Protein AF-A0A061RI65-F1 (afdb_monomer)

Foldseek 3Di:
DPPDPDDCPDPVVRHRPQLVVLQVQQFWKAFPPPRDIDRDSGPQQQQALELPGWGPDWDADPDPPRGITTIHTPPVSVVVDPLVRGHVSHVSVVVVVVVVVVVVVVPPPPPPPPPPPDDDPDPCVVVPPPPPPVVVVVVVVVVVPPD

Sequence (147 aa):
MCCQLRTLADLREGLCEKCLLGRRFPLRYECERCGRLQCIPHPMWQYQDSPGSFSSTTWACHQMCGDYTRWRVTPADAEHIPPELCPGSWGRHSEWLATVREQSRQGPRSVLPRREAASDSSWWAAAAKGLQICVVALIVASLLGQG

Radius of gyration: 32.96 Å; Cα contacts (8 Å, |Δi|>4): 176; chains: 1; bounding box: 41×85×85 Å

Organism: NCBI:txid582737

Nearest PDB structures (foldseek):
  4k7d-assembly1_A  TM=5.275E-01  e=3.362E+00  Rattus norvegicus
  8s09-assembly1_D  TM=3.977E-01  e=3.831E+00  Homo sapiens
  9caq-assembly1_D  TM=4.422E-01  e=6.053E+00  Homo sapiens
  8w0f-assembly1_D  TM=4.642E-01  e=6.461E+00  Homo sapiens
  7w1y-assembly1_D  TM=3.465E-01  e=5.311E+00  Homo sapiens

pLDDT: mean 78.39, std 18.71, range [44.72, 98.25]

Solvent-accessible surface area (backbone atoms only — not comparable to full-atom values): 9068 Å² total; per-residue (Å²): 130,63,88,63,99,60,74,63,68,35,80,89,80,54,23,28,59,58,37,52,52,8,58,77,50,83,38,44,25,32,32,72,85,77,66,49,74,43,75,44,60,45,54,54,63,63,44,22,63,35,73,92,33,58,19,81,58,69,48,79,34,86,83,80,76,74,41,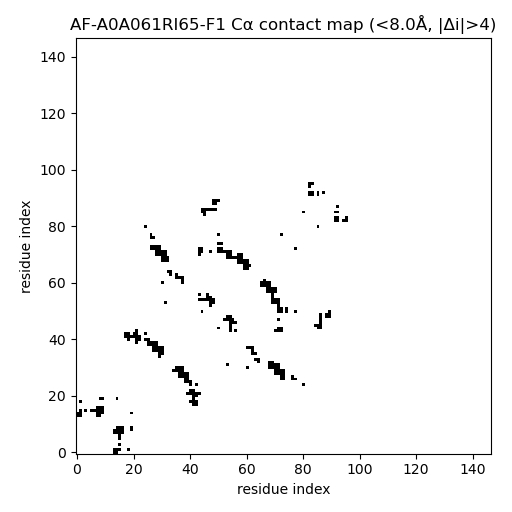74,39,32,38,21,45,36,73,79,49,51,70,72,52,57,41,85,73,48,38,74,70,56,62,38,55,61,60,37,54,52,50,54,51,52,52,58,71,70,41,79,79,75,76,64,74,78,78,74,86,63,91,73,94,64,87,67,75,78,74,76,71,79,76,69,65,67,61,59,57,53,56,56,56,63,72,71,68,82,120

Secondary structure (DSSP, 8-state):
---S---EEETTTTEEHHHHHHHHS--EEEETTT--EEE-SS-GGGG-SSTTSPPSS-EE-TTTT-SEE-EEE-HHHHHTS-GGGS-GGGSTHHHHHHHHHHHHHT----------------SSTTSSSSSSSHHHHHHHHHHSS--

Structure (mmCIF, N/CA/C/O backbone):
data_AF-A0A061RI65-F1
#
_entry.id   AF-A0A061RI65-F1
#
loop_
_atom_site.group_PDB
_atom_site.id
_atom_site.type_symbol
_atom_site.label_atom_id
_atom_site.label_alt_id
_atom_site.label_comp_id
_atom_site.label_asym_id
_atom_site.label_entity_id
_atom_site.label_seq_id
_atom_site.pdbx_PDB_ins_code
_atom_site.Cartn_x
_atom_site.Cartn_y
_atom_site.Cartn_z
_atom_site.occupancy
_atom_site.B_iso_or_equiv
_atom_site.auth_seq_id
_atom_site.auth_comp_id
_atom_site.auth_asym_id
_atom_site.auth_atom_id
_atom_site.pdbx_PDB_model_num
ATOM 1 N N . MET A 1 1 ? 7.281 -15.060 -0.825 1.00 49.41 1 MET A N 1
ATOM 2 C CA . MET A 1 1 ? 8.285 -15.104 0.258 1.00 49.41 1 MET A CA 1
ATOM 3 C C . MET A 1 1 ? 8.537 -13.683 0.731 1.00 49.41 1 MET A C 1
ATOM 5 O O . MET A 1 1 ? 8.536 -12.783 -0.100 1.00 49.41 1 MET A O 1
ATOM 9 N N . CYS A 1 2 ? 8.665 -13.464 2.040 1.00 60.09 2 CYS A N 1
ATOM 10 C CA . CYS A 1 2 ? 9.020 -12.158 2.595 1.00 60.09 2 CYS A CA 1
ATOM 11 C C . CYS A 1 2 ? 10.490 -11.861 2.270 1.00 60.09 2 CYS A C 1
ATOM 13 O O . CYS A 1 2 ? 11.372 -12.541 2.779 1.00 60.09 2 CYS A O 1
ATOM 15 N N . CYS A 1 3 ? 10.760 -10.859 1.433 1.00 60.66 3 CYS A N 1
ATOM 16 C CA . CYS A 1 3 ? 12.129 -10.502 1.038 1.00 60.66 3 CYS A CA 1
ATOM 17 C C . CYS A 1 3 ? 12.830 -9.556 2.035 1.00 60.66 3 CYS A C 1
ATOM 19 O O . CYS A 1 3 ? 13.930 -9.087 1.762 1.00 60.66 3 CYS A O 1
ATOM 21 N N . GLN A 1 4 ? 12.200 -9.228 3.169 1.00 63.38 4 GLN A N 1
ATOM 22 C CA . GLN A 1 4 ? 12.799 -8.373 4.197 1.00 63.38 4 GLN A CA 1
ATOM 23 C C . GLN A 1 4 ? 13.492 -9.217 5.275 1.00 63.38 4 GLN A C 1
ATOM 25 O O . GLN A 1 4 ? 12.895 -10.159 5.793 1.00 63.38 4 GLN A O 1
ATOM 30 N N . LEU A 1 5 ? 14.721 -8.831 5.646 1.00 63.72 5 LEU A N 1
ATOM 31 C CA . LEU A 1 5 ? 15.494 -9.366 6.778 1.00 63.72 5 LEU A CA 1
ATOM 32 C C . LEU A 1 5 ? 14.828 -8.983 8.113 1.00 63.72 5 LEU A C 1
ATOM 34 O O . LEU A 1 5 ? 15.280 -8.083 8.816 1.00 63.72 5 LEU A O 1
ATOM 38 N N . ARG A 1 6 ? 13.693 -9.602 8.436 1.00 67.50 6 ARG A N 1
ATOM 39 C CA . ARG A 1 6 ? 12.948 -9.372 9.681 1.00 67.50 6 ARG A CA 1
ATOM 40 C C . ARG A 1 6 ? 12.637 -10.696 10.359 1.00 67.50 6 ARG A C 1
ATOM 42 O O . ARG A 1 6 ? 12.478 -11.712 9.687 1.00 67.50 6 ARG A O 1
ATOM 49 N N . THR A 1 7 ? 12.497 -10.657 11.683 1.00 79.31 7 THR A N 1
ATOM 50 C CA . THR A 1 7 ? 12.016 -11.792 12.475 1.00 79.31 7 THR A CA 1
ATOM 51 C C . THR A 1 7 ? 10.679 -12.281 11.921 1.00 79.31 7 THR A C 1
ATOM 53 O O . THR A 1 7 ? 9.764 -11.489 11.669 1.00 79.31 7 THR A O 1
ATOM 56 N N . LEU A 1 8 ? 10.582 -13.591 11.701 1.00 83.94 8 LEU A N 1
ATOM 57 C CA . LEU A 1 8 ? 9.348 -14.228 11.264 1.00 83.94 8 LEU A CA 1
ATOM 58 C C . LEU A 1 8 ? 8.333 -14.186 12.409 1.00 83.94 8 LEU A C 1
ATOM 60 O O . LEU A 1 8 ? 8.647 -14.573 13.531 1.00 83.94 8 LEU A O 1
ATOM 64 N N . ALA A 1 9 ? 7.128 -13.703 12.115 1.00 84.81 9 ALA A N 1
ATOM 65 C CA . ALA A 1 9 ? 6.007 -13.710 13.052 1.00 84.81 9 ALA A CA 1
ATOM 66 C C . ALA A 1 9 ? 5.199 -15.011 12.937 1.00 84.81 9 ALA A C 1
ATOM 68 O O . ALA A 1 9 ? 4.642 -15.484 13.921 1.00 84.81 9 ALA A O 1
ATOM 69 N N . ASP A 1 10 ? 5.166 -15.599 11.739 1.00 83.31 10 ASP A N 1
ATOM 70 C CA . ASP A 1 10 ? 4.591 -16.914 11.479 1.00 83.31 10 ASP A CA 1
ATOM 71 C C . ASP A 1 10 ? 5.681 -17.829 10.904 1.00 83.31 10 ASP A C 1
ATOM 73 O O . ASP A 1 10 ? 6.114 -17.661 9.759 1.00 83.31 10 ASP A O 1
ATOM 77 N N . LEU A 1 11 ? 6.143 -18.780 11.721 1.00 81.69 11 LEU A N 1
ATOM 78 C CA . LEU A 1 11 ? 7.174 -19.752 11.345 1.00 81.69 11 LEU A CA 1
ATOM 79 C C . LEU A 1 11 ? 6.661 -20.811 10.364 1.00 81.69 11 LEU A C 1
ATOM 81 O O . LEU A 1 11 ? 7.460 -21.383 9.628 1.00 81.69 11 LEU A O 1
ATOM 85 N N . ARG A 1 12 ? 5.350 -21.074 10.339 1.00 86.38 12 ARG A N 1
ATOM 86 C CA . ARG A 1 12 ? 4.749 -22.072 9.450 1.00 86.38 12 ARG A CA 1
ATOM 87 C C . ARG A 1 12 ? 4.668 -21.542 8.025 1.00 86.38 12 ARG A C 1
ATOM 89 O O . ARG A 1 12 ? 5.041 -22.238 7.089 1.00 86.38 12 ARG A O 1
ATOM 96 N N . GLU A 1 13 ? 4.195 -20.310 7.873 1.00 83.62 13 GLU A N 1
ATOM 97 C CA . GLU A 1 13 ? 4.048 -19.656 6.566 1.00 83.62 13 GLU A CA 1
ATOM 98 C C . GLU A 1 13 ? 5.321 -18.909 6.123 1.00 83.62 13 GLU A C 1
ATOM 100 O O . GLU A 1 13 ? 5.413 -18.451 4.981 1.00 83.62 13 GLU A O 1
ATOM 105 N N . GLY A 1 14 ? 6.305 -18.754 7.016 1.00 86.00 14 GLY A N 1
ATOM 106 C CA . GLY A 1 14 ? 7.547 -18.033 6.734 1.00 86.00 14 GLY A CA 1
ATOM 107 C C . GLY A 1 14 ? 7.319 -16.540 6.476 1.00 86.00 14 GLY A C 1
ATOM 108 O O . GLY A 1 14 ? 7.924 -15.955 5.572 1.00 86.00 14 GLY A O 1
ATOM 109 N N . LEU A 1 15 ? 6.409 -15.917 7.232 1.00 86.25 15 LEU A N 1
ATOM 110 C CA . LEU A 1 15 ? 6.009 -14.521 7.045 1.00 86.25 15 LEU A CA 1
ATOM 111 C C . LEU A 1 15 ? 6.470 -13.641 8.205 1.00 86.25 15 LEU A C 1
ATOM 113 O O . LEU A 1 15 ? 6.333 -13.995 9.376 1.00 86.25 15 LEU A O 1
ATOM 117 N N . CYS A 1 16 ? 6.955 -12.442 7.880 1.00 89.44 16 CYS A N 1
ATOM 118 C CA . CYS A 1 16 ? 7.098 -11.388 8.877 1.00 89.44 16 CYS A CA 1
ATOM 119 C C . CYS A 1 16 ? 5.726 -10.788 9.226 1.00 89.44 16 CYS A C 1
ATOM 121 O O . CYS A 1 16 ? 4.752 -10.938 8.483 1.00 89.44 16 CYS A O 1
ATOM 123 N N . GLU A 1 17 ? 5.669 -10.040 10.326 1.00 90.00 17 GLU A N 1
ATOM 124 C CA . GLU A 1 17 ? 4.449 -9.382 10.807 1.00 90.00 17 GLU A CA 1
ATOM 125 C C . GLU A 1 17 ? 3.772 -8.507 9.736 1.00 90.00 17 GLU A C 1
ATOM 127 O O . GLU A 1 17 ? 2.554 -8.544 9.571 1.00 90.00 17 GLU A O 1
ATOM 132 N N . LYS A 1 18 ? 4.557 -7.758 8.948 1.00 90.62 18 LYS A N 1
ATOM 133 C CA . LYS A 1 18 ? 4.014 -6.902 7.883 1.00 90.62 18 LYS A CA 1
ATOM 134 C C . LYS A 1 18 ? 3.369 -7.729 6.778 1.00 90.62 18 LYS A C 1
ATOM 136 O O . LYS A 1 18 ? 2.239 -7.442 6.410 1.00 90.62 18 LYS A O 1
ATOM 141 N N . CYS A 1 19 ? 4.033 -8.766 6.273 1.00 89.69 19 CYS A N 1
ATOM 142 C CA . CYS A 1 19 ? 3.445 -9.621 5.240 1.00 89.69 19 CYS A CA 1
ATOM 143 C C . CYS A 1 19 ? 2.218 -10.387 5.761 1.00 89.69 19 CYS A C 1
ATOM 145 O O . CYS A 1 19 ? 1.256 -10.571 5.019 1.00 89.69 19 CYS A O 1
ATOM 147 N N . LEU A 1 20 ? 2.217 -10.786 7.038 1.00 91.25 20 LEU A N 1
ATOM 148 C CA . LEU A 1 20 ? 1.044 -11.383 7.677 1.00 91.25 20 LEU A CA 1
ATOM 149 C C . LEU A 1 20 ? -0.135 -10.400 7.697 1.00 91.25 20 LEU A C 1
ATOM 151 O O . LEU A 1 20 ? -1.250 -10.774 7.341 1.00 91.25 20 LEU A O 1
ATOM 155 N N . LEU A 1 21 ? 0.117 -9.134 8.044 1.00 92.25 21 LEU A N 1
ATOM 156 C CA . LEU A 1 21 ? -0.887 -8.075 7.981 1.00 92.25 21 LEU A CA 1
ATOM 157 C C . LEU A 1 21 ? -1.379 -7.841 6.546 1.00 92.25 21 LEU A C 1
ATOM 159 O O . LEU A 1 21 ? -2.581 -7.832 6.311 1.00 92.25 21 LEU A O 1
ATOM 163 N N . GLY A 1 22 ? -0.467 -7.703 5.582 1.00 91.94 22 GLY A N 1
ATOM 164 C CA . GLY A 1 22 ? -0.807 -7.501 4.171 1.00 91.94 22 GLY A CA 1
ATOM 165 C C . GLY A 1 22 ? -1.672 -8.626 3.602 1.00 91.94 22 GLY A C 1
ATOM 166 O O . GLY A 1 22 ? -2.602 -8.365 2.853 1.00 91.94 22 GLY A O 1
ATOM 167 N N . ARG A 1 23 ? -1.443 -9.880 4.010 1.00 91.31 23 ARG A N 1
ATOM 168 C CA . ARG A 1 23 ? -2.293 -11.010 3.604 1.00 91.31 23 ARG A CA 1
ATOM 169 C C . ARG A 1 23 ? -3.719 -10.957 4.155 1.00 91.31 23 ARG A C 1
ATOM 171 O O . ARG A 1 23 ? -4.609 -11.516 3.524 1.00 91.31 23 ARG A O 1
ATOM 178 N N . ARG A 1 24 ? -3.950 -10.311 5.302 1.00 91.88 24 ARG A N 1
ATOM 179 C CA . ARG A 1 24 ? -5.303 -10.136 5.865 1.00 91.88 24 ARG A CA 1
ATOM 180 C C . ARG A 1 24 ? -6.134 -9.120 5.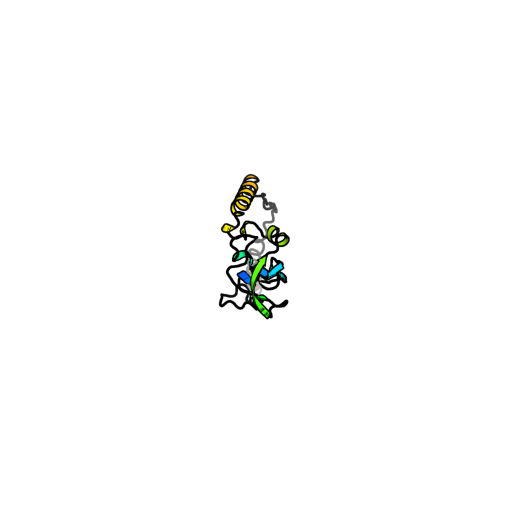078 1.00 91.88 24 ARG A C 1
ATOM 182 O O . ARG A 1 24 ? -7.356 -9.186 5.125 1.00 91.88 24 ARG A O 1
ATOM 189 N N . PHE A 1 25 ? -5.474 -8.223 4.347 1.00 91.31 25 PHE A N 1
ATOM 190 C CA . PHE A 1 25 ? -6.098 -7.169 3.553 1.00 91.31 25 PHE A CA 1
ATOM 191 C C . PHE A 1 25 ? -5.620 -7.278 2.097 1.00 91.31 25 PHE A C 1
ATOM 193 O O . PHE A 1 25 ? -4.640 -6.629 1.725 1.00 91.31 25 PHE A O 1
ATOM 200 N N . PRO A 1 26 ? -6.260 -8.117 1.260 1.00 89.12 26 PRO A N 1
ATOM 201 C CA . PRO A 1 26 ? -5.856 -8.321 -0.130 1.00 89.12 26 PRO A CA 1
ATOM 202 C C . PRO A 1 26 ? -6.243 -7.116 -1.005 1.00 89.12 26 PRO A C 1
ATOM 204 O O . PRO A 1 26 ? -7.190 -7.175 -1.784 1.00 89.12 26 PRO A O 1
ATOM 207 N N . LEU A 1 27 ? -5.509 -6.011 -0.862 1.00 95.31 27 LEU A N 1
ATOM 208 C CA . LEU A 1 27 ? -5.762 -4.761 -1.581 1.00 95.31 27 LEU A CA 1
ATOM 209 C C . LEU A 1 27 ? -5.095 -4.755 -2.959 1.00 95.31 27 LEU A C 1
ATOM 211 O O . LEU A 1 27 ? -4.014 -5.327 -3.160 1.00 95.31 27 LEU A O 1
ATOM 215 N N . ARG A 1 28 ? -5.710 -4.036 -3.898 1.00 96.81 28 ARG A N 1
ATOM 216 C CA . ARG A 1 28 ? -5.142 -3.722 -5.207 1.00 96.81 28 ARG A CA 1
ATOM 217 C C . ARG A 1 28 ? -4.364 -2.421 -5.135 1.00 96.81 28 ARG A C 1
ATOM 219 O O . ARG A 1 28 ? -4.807 -1.428 -4.552 1.00 96.81 28 ARG A O 1
ATOM 226 N N . TYR A 1 29 ? -3.229 -2.426 -5.815 1.00 97.56 29 TYR A N 1
ATOM 227 C CA . TYR A 1 29 ? -2.361 -1.272 -5.940 1.00 97.56 29 TYR A CA 1
ATOM 228 C C . TYR A 1 29 ? -2.106 -0.940 -7.394 1.00 97.56 29 TYR A C 1
ATOM 230 O O . TYR A 1 29 ? -1.894 -1.832 -8.209 1.00 97.56 29 TYR A O 1
ATOM 238 N N . GLU A 1 30 ? -2.069 0.347 -7.687 1.00 98.19 30 GLU A N 1
ATOM 239 C CA . GLU A 1 30 ? -1.689 0.912 -8.967 1.00 98.19 30 GLU A CA 1
ATOM 240 C C . GLU A 1 30 ? -0.177 1.134 -9.027 1.00 98.19 30 GLU A C 1
ATOM 242 O O . GLU A 1 30 ? 0.426 1.703 -8.111 1.00 98.19 30 GLU A O 1
ATOM 247 N N . CYS A 1 31 ? 0.429 0.670 -10.114 1.00 98.19 31 CYS A N 1
ATOM 248 C CA . CYS A 1 31 ? 1.840 0.861 -10.409 1.00 98.19 31 CYS A CA 1
ATOM 249 C C . CYS A 1 31 ? 2.118 2.291 -10.893 1.00 98.19 31 CYS A C 1
ATOM 251 O O . CYS A 1 31 ? 1.532 2.723 -11.881 1.00 98.19 31 CYS A O 1
ATOM 253 N N . GLU A 1 32 ? 3.096 2.972 -10.290 1.00 98.25 32 GLU A N 1
ATOM 254 C CA . GLU A 1 32 ? 3.526 4.322 -10.698 1.00 98.25 32 GLU A CA 1
ATOM 255 C C . GLU A 1 32 ? 3.998 4.395 -12.160 1.00 98.25 32 GLU A C 1
ATOM 257 O O . GLU A 1 32 ? 3.785 5.395 -12.838 1.00 98.25 32 GLU A O 1
ATOM 262 N N . ARG A 1 33 ? 4.635 3.331 -12.665 1.00 97.94 33 ARG A N 1
ATOM 263 C CA . ARG A 1 33 ? 5.237 3.316 -14.008 1.00 97.94 33 ARG A CA 1
ATOM 264 C C . ARG A 1 33 ? 4.264 2.932 -15.120 1.00 97.94 33 ARG A C 1
ATOM 266 O O . ARG A 1 33 ? 4.292 3.545 -16.179 1.00 97.94 33 ARG A O 1
ATOM 273 N N . CYS A 1 34 ? 3.457 1.887 -14.926 1.00 97.56 34 CYS A N 1
ATOM 274 C CA . CYS A 1 34 ? 2.588 1.352 -15.986 1.00 97.56 34 CYS A CA 1
ATOM 275 C C . CYS A 1 34 ? 1.087 1.525 -15.728 1.00 97.56 34 CYS A C 1
ATOM 277 O O . CYS A 1 34 ? 0.291 1.088 -16.557 1.00 97.56 34 CYS A O 1
ATOM 279 N N . GLY A 1 35 ? 0.685 2.076 -14.577 1.00 97.44 35 GLY A N 1
ATOM 280 C CA . GLY A 1 35 ? -0.721 2.279 -14.202 1.00 97.44 35 GLY A CA 1
ATOM 281 C C . GLY A 1 35 ? -1.527 0.993 -13.981 1.00 97.44 35 GLY A C 1
ATOM 282 O O . GLY A 1 35 ? -2.705 1.042 -13.642 1.00 97.44 35 GLY A O 1
ATOM 283 N N . ARG A 1 36 ? -0.928 -0.190 -14.173 1.00 97.88 36 ARG A N 1
ATOM 284 C CA . ARG A 1 36 ? -1.626 -1.464 -13.978 1.00 97.88 36 ARG A CA 1
ATOM 285 C C . ARG A 1 36 ? -1.837 -1.759 -12.502 1.00 97.88 36 ARG A C 1
ATOM 287 O O . ARG A 1 36 ? -1.029 -1.381 -11.652 1.00 97.88 36 ARG A O 1
ATOM 294 N N . LEU A 1 37 ? -2.907 -2.502 -12.237 1.00 97.50 37 LEU A N 1
ATOM 295 C CA . LEU A 1 37 ? -3.262 -2.946 -10.900 1.00 97.50 37 LEU A CA 1
ATOM 296 C C . LEU A 1 37 ? -2.614 -4.293 -10.568 1.00 97.50 37 LEU A C 1
ATOM 298 O O . LEU A 1 37 ? -2.553 -5.190 -11.407 1.00 97.50 37 LEU A O 1
ATOM 302 N N . GLN A 1 38 ? -2.163 -4.453 -9.328 1.00 96.06 38 GLN A N 1
ATOM 303 C CA . GLN A 1 38 ? -1.642 -5.708 -8.791 1.00 96.06 38 GLN A CA 1
ATOM 304 C C . GLN A 1 38 ? -2.095 -5.885 -7.341 1.00 96.06 38 GLN A C 1
ATOM 306 O O . GLN A 1 38 ? -2.019 -4.949 -6.546 1.00 96.06 38 GLN A O 1
ATOM 311 N N . CYS A 1 39 ? -2.519 -7.095 -6.974 1.00 96.00 39 CYS A N 1
ATOM 312 C CA . CYS A 1 39 ? -2.700 -7.455 -5.569 1.00 96.00 39 CYS A CA 1
ATOM 313 C C . CYS A 1 39 ? -1.332 -7.743 -4.948 1.00 96.00 39 CYS A C 1
ATOM 315 O O . CYS A 1 39 ? -0.600 -8.611 -5.431 1.00 96.00 39 CYS A O 1
ATOM 317 N N . ILE A 1 40 ? -0.974 -7.019 -3.888 1.00 93.19 40 ILE A N 1
ATOM 318 C CA . ILE A 1 40 ? 0.340 -7.140 -3.245 1.00 93.19 40 ILE A CA 1
ATOM 319 C C . ILE A 1 40 ? 0.143 -7.673 -1.821 1.00 93.19 40 ILE A C 1
ATOM 321 O O . ILE A 1 40 ? -0.498 -6.999 -1.018 1.00 93.19 40 ILE A O 1
ATOM 325 N N . PRO A 1 41 ? 0.714 -8.841 -1.457 1.00 90.06 41 PRO A N 1
ATOM 326 C CA . PRO A 1 41 ? 0.566 -9.450 -0.127 1.00 90.06 41 PRO A CA 1
ATOM 327 C C . PRO A 1 41 ? 1.473 -8.795 0.935 1.00 90.06 41 PRO A C 1
ATOM 329 O O . PRO A 1 41 ? 1.909 -9.437 1.889 1.00 90.06 41 PRO A O 1
ATOM 332 N N . HIS A 1 42 ? 1.790 -7.515 0.747 1.00 92.31 42 HIS A N 1
ATOM 333 C CA . HIS A 1 42 ? 2.568 -6.670 1.645 1.00 92.31 42 HIS A CA 1
ATOM 334 C C . HIS A 1 42 ? 1.810 -5.349 1.819 1.00 92.31 42 HIS A C 1
ATOM 336 O O . HIS A 1 42 ? 1.270 -4.842 0.833 1.00 92.31 42 HIS A O 1
ATOM 342 N N . PRO A 1 43 ? 1.746 -4.780 3.035 1.00 94.88 43 PRO A N 1
ATOM 343 C CA . PRO A 1 43 ? 0.921 -3.617 3.332 1.00 94.88 43 PRO A CA 1
ATOM 344 C C . PRO A 1 43 ? 1.576 -2.329 2.819 1.00 94.88 43 PRO A C 1
ATOM 346 O O . PRO A 1 43 ? 2.051 -1.502 3.597 1.00 94.88 43 PRO A O 1
ATOM 349 N N . MET A 1 44 ? 1.633 -2.161 1.495 1.00 95.50 44 MET A N 1
ATOM 350 C CA . MET A 1 44 ? 2.295 -1.024 0.849 1.00 95.50 44 MET A CA 1
ATOM 351 C C . MET A 1 44 ? 1.656 0.322 1.222 1.00 95.50 44 MET A C 1
ATOM 353 O O . MET A 1 44 ? 2.350 1.339 1.207 1.00 95.50 44 MET A O 1
ATOM 357 N N . TRP A 1 45 ? 0.380 0.329 1.632 1.00 95.81 45 TRP A N 1
ATOM 358 C CA . TRP A 1 45 ? -0.312 1.527 2.127 1.00 95.81 45 TRP A CA 1
ATOM 359 C C . TRP A 1 45 ? 0.377 2.160 3.343 1.00 95.81 45 TRP A C 1
ATOM 361 O O . TRP A 1 45 ? 0.296 3.367 3.534 1.00 95.81 45 TRP A O 1
ATOM 371 N N . GLN A 1 46 ? 1.113 1.380 4.146 1.00 95.19 46 GLN A N 1
ATOM 372 C CA . GLN A 1 46 ? 1.815 1.905 5.324 1.00 95.19 46 GLN A CA 1
ATOM 373 C C . GLN A 1 46 ? 2.985 2.830 4.981 1.00 95.19 46 GLN A C 1
ATOM 375 O O . GLN A 1 46 ? 3.494 3.521 5.858 1.00 95.19 46 GLN A O 1
ATOM 380 N N . TYR A 1 47 ? 3.421 2.834 3.722 1.00 95.12 47 TYR A N 1
ATOM 381 C CA . TYR A 1 47 ? 4.516 3.670 3.237 1.00 95.12 47 TYR A CA 1
ATOM 382 C C . TYR A 1 47 ? 4.018 4.863 2.409 1.00 95.12 47 TYR A C 1
ATOM 384 O O . TYR A 1 47 ? 4.822 5.486 1.718 1.00 95.12 47 TYR A O 1
ATOM 392 N N . GLN A 1 48 ? 2.714 5.149 2.421 1.00 95.69 48 GLN A N 1
ATOM 393 C CA . GLN A 1 48 ? 2.104 6.265 1.697 1.00 95.69 48 GLN A CA 1
ATOM 394 C C . GLN A 1 48 ? 1.850 7.437 2.634 1.00 95.69 48 GLN A C 1
ATOM 396 O O . GLN A 1 48 ? 1.298 7.261 3.719 1.00 95.69 48 GLN A O 1
ATOM 401 N N . ASP A 1 49 ? 2.198 8.636 2.179 1.00 93.62 49 ASP A N 1
ATOM 402 C CA . ASP A 1 49 ? 1.964 9.865 2.934 1.00 93.62 49 ASP A CA 1
ATOM 403 C C . ASP A 1 49 ? 0.466 10.204 3.002 1.00 93.62 49 ASP A C 1
ATOM 405 O O . ASP A 1 49 ? -0.055 10.567 4.049 1.00 93.62 49 ASP A O 1
ATOM 409 N N . SER A 1 50 ? -0.260 9.963 1.913 1.00 92.81 50 SER A N 1
ATOM 410 C CA . SER A 1 50 ? -1.719 10.086 1.816 1.00 92.81 50 SER A CA 1
ATOM 411 C C . SER A 1 50 ? -2.320 8.960 0.958 1.00 92.81 50 SER A C 1
ATOM 413 O O . SER A 1 50 ? -1.588 8.367 0.157 1.00 92.81 50 SER A O 1
ATOM 415 N N . PRO A 1 51 ? -3.640 8.686 1.037 1.00 90.00 51 PRO A N 1
ATOM 416 C CA . PRO A 1 51 ? -4.292 7.648 0.223 1.00 90.00 51 PRO A CA 1
ATOM 417 C C . PRO A 1 51 ? -4.084 7.825 -1.291 1.00 90.00 51 PRO A C 1
ATOM 419 O O . PRO A 1 51 ? -4.066 6.860 -2.049 1.00 90.00 51 PRO A O 1
ATOM 422 N N . GLY A 1 52 ? -3.910 9.074 -1.737 1.00 89.50 52 GLY A N 1
ATOM 423 C CA . GLY A 1 52 ? -3.690 9.432 -3.139 1.00 89.50 52 GLY A CA 1
ATOM 424 C C . GLY A 1 52 ? -2.228 9.388 -3.600 1.00 89.50 52 GLY A C 1
ATOM 425 O O . GLY A 1 52 ? -1.971 9.592 -4.789 1.00 89.50 52 GLY A O 1
ATOM 426 N N . SER A 1 53 ? -1.278 9.136 -2.695 1.00 95.56 53 SER A N 1
ATOM 427 C CA . SER A 1 53 ? 0.164 9.175 -2.970 1.00 95.56 53 SER A CA 1
ATOM 428 C C . SER A 1 53 ? 0.753 7.799 -3.294 1.00 95.56 53 SER A C 1
ATOM 430 O O . SER A 1 53 ? 0.269 6.763 -2.835 1.00 95.56 53 SER A O 1
ATOM 432 N N . PHE A 1 54 ? 1.833 7.786 -4.076 1.00 97.81 54 PHE A N 1
ATOM 433 C CA . PHE A 1 54 ? 2.655 6.591 -4.252 1.00 97.81 54 PHE A CA 1
ATOM 434 C C . PHE A 1 54 ? 3.536 6.351 -3.022 1.00 97.81 54 PHE A C 1
ATOM 436 O O . PHE A 1 54 ? 3.996 7.286 -2.369 1.00 97.81 54 PHE A O 1
ATOM 443 N N . SER A 1 55 ? 3.776 5.079 -2.710 1.00 96.38 55 SER A N 1
ATOM 444 C CA . SER A 1 55 ? 4.582 4.656 -1.566 1.00 96.38 55 SER A CA 1
ATOM 445 C C . SER A 1 55 ? 6.034 5.143 -1.640 1.00 96.38 55 SER A C 1
ATOM 447 O O . SER A 1 55 ? 6.649 5.146 -2.703 1.00 96.38 55 SER A O 1
ATOM 449 N N . SER A 1 56 ? 6.637 5.452 -0.492 1.00 95.81 56 SER A N 1
ATOM 450 C CA . SER A 1 56 ? 8.069 5.784 -0.391 1.00 95.81 56 SER A CA 1
ATOM 451 C C . SER A 1 56 ? 8.986 4.584 -0.664 1.00 95.81 56 SER A C 1
ATOM 453 O O . SER A 1 56 ? 10.108 4.744 -1.142 1.00 95.81 56 SER A O 1
ATOM 455 N N . THR A 1 57 ? 8.497 3.372 -0.389 1.00 93.94 57 THR A N 1
ATOM 456 C CA . THR A 1 57 ? 9.187 2.099 -0.646 1.00 93.94 57 THR A CA 1
ATOM 457 C C . THR A 1 57 ? 8.732 1.490 -1.972 1.00 93.94 57 THR A C 1
ATOM 459 O O . THR A 1 57 ? 7.591 1.693 -2.393 1.00 93.94 57 THR A O 1
ATOM 462 N N . THR A 1 58 ? 9.608 0.724 -2.625 1.00 95.25 58 THR A N 1
ATOM 463 C CA . THR A 1 58 ? 9.304 0.023 -3.876 1.00 95.25 58 THR A CA 1
ATOM 464 C C . THR A 1 58 ? 8.900 -1.437 -3.658 1.00 95.25 58 THR A C 1
ATOM 466 O O . THR A 1 58 ? 9.262 -2.070 -2.666 1.00 95.25 58 THR A O 1
ATOM 469 N N . TRP A 1 59 ? 8.148 -1.986 -4.612 1.00 93.94 59 TRP A N 1
ATOM 470 C CA . TRP A 1 59 ? 7.823 -3.410 -4.708 1.00 93.94 59 TRP A CA 1
ATOM 471 C C . TRP A 1 59 ? 7.823 -3.864 -6.172 1.00 93.94 59 TRP A C 1
ATOM 473 O O . TRP A 1 59 ? 7.639 -3.045 -7.076 1.00 93.94 59 TRP A O 1
ATOM 483 N N . ALA A 1 60 ? 8.032 -5.158 -6.408 1.00 95.19 60 ALA A N 1
ATOM 484 C CA . ALA A 1 60 ? 8.117 -5.730 -7.748 1.00 95.19 60 ALA A CA 1
ATOM 485 C C . ALA A 1 60 ? 6.775 -5.665 -8.501 1.00 95.19 60 ALA A C 1
ATOM 487 O O . ALA A 1 60 ? 5.726 -6.068 -7.985 1.00 95.19 60 ALA A O 1
ATOM 488 N N . CYS A 1 61 ? 6.816 -5.177 -9.741 1.00 96.88 61 CYS A N 1
ATOM 489 C CA . CYS A 1 61 ? 5.696 -5.184 -10.675 1.00 96.88 61 CYS A CA 1
ATOM 490 C C . CYS A 1 61 ? 5.774 -6.405 -11.586 1.00 96.88 61 CYS A C 1
ATOM 492 O O . CYS A 1 61 ? 6.616 -6.480 -12.479 1.00 96.88 61 CYS A O 1
ATOM 494 N N . HIS A 1 62 ? 4.846 -7.335 -11.387 1.00 94.81 62 HIS A N 1
ATOM 495 C CA . HIS A 1 62 ? 4.709 -8.559 -12.174 1.00 94.81 62 HIS A CA 1
ATOM 496 C C . HIS A 1 62 ? 3.721 -8.403 -13.341 1.00 94.81 62 HIS A C 1
ATOM 498 O O . HIS A 1 62 ? 3.410 -9.380 -14.012 1.00 94.81 62 HIS A O 1
ATOM 504 N N . GLN A 1 63 ? 3.201 -7.190 -13.573 1.00 94.56 63 GLN A N 1
ATOM 505 C CA . GLN A 1 63 ? 2.195 -6.930 -14.607 1.00 94.56 63 GLN A CA 1
ATOM 506 C C . GLN A 1 63 ? 2.808 -6.639 -15.979 1.00 94.56 63 GLN A C 1
ATOM 508 O O . GLN A 1 63 ? 2.552 -7.354 -16.940 1.00 94.56 63 GLN A O 1
ATOM 513 N N . MET A 1 64 ? 3.562 -5.543 -16.093 1.00 95.50 64 MET A N 1
ATOM 514 C CA . MET A 1 64 ? 4.190 -5.122 -17.354 1.00 95.50 64 MET A CA 1
ATOM 515 C C . MET A 1 64 ? 5.652 -4.734 -17.156 1.00 95.50 64 MET A C 1
ATOM 517 O O . MET A 1 64 ? 6.480 -5.069 -17.991 1.00 95.50 64 MET A O 1
ATOM 521 N N . CYS A 1 65 ? 5.984 -4.029 -16.069 1.00 95.81 65 CYS A N 1
ATOM 522 C CA . CYS A 1 65 ? 7.331 -3.482 -15.909 1.00 95.81 65 CYS A CA 1
ATOM 523 C C . CYS A 1 65 ? 8.406 -4.558 -15.709 1.00 95.81 65 CYS A C 1
ATOM 525 O O . CYS A 1 65 ? 9.530 -4.345 -16.145 1.00 95.81 65 CYS A O 1
ATOM 527 N N . GLY A 1 66 ? 8.090 -5.664 -15.024 1.00 93.06 66 GLY A N 1
ATOM 528 C CA . GLY A 1 66 ? 9.078 -6.695 -14.683 1.00 93.06 66 GLY A CA 1
ATOM 529 C C . GLY A 1 66 ? 10.172 -6.216 -13.719 1.00 93.06 66 GLY A C 1
ATOM 530 O O . GLY A 1 66 ? 11.234 -6.821 -13.657 1.00 93.06 66 GLY A O 1
ATOM 531 N N . ASP A 1 67 ? 9.931 -5.121 -12.994 1.00 95.12 67 ASP A N 1
ATOM 532 C CA . ASP A 1 67 ? 10.923 -4.408 -12.183 1.00 95.12 67 ASP A CA 1
ATOM 533 C C . ASP A 1 67 ? 10.260 -3.760 -10.950 1.00 95.12 67 ASP A C 1
ATOM 535 O O . ASP A 1 67 ? 9.028 -3.727 -10.829 1.00 95.12 67 ASP A O 1
ATOM 539 N N . TYR A 1 68 ? 11.063 -3.249 -10.020 1.00 94.75 68 TYR A N 1
ATOM 540 C CA . TYR A 1 68 ? 10.614 -2.548 -8.825 1.00 94.75 68 TYR A CA 1
ATOM 541 C C . TYR A 1 68 ? 10.089 -1.146 -9.154 1.00 94.75 68 TYR A C 1
ATOM 543 O O . TYR A 1 68 ? 10.613 -0.406 -9.987 1.00 94.75 68 TYR A O 1
ATOM 551 N N . THR A 1 69 ? 9.011 -0.770 -8.477 1.00 97.44 69 THR A N 1
ATOM 552 C CA . THR A 1 69 ? 8.322 0.513 -8.658 1.00 97.44 69 THR A CA 1
ATOM 553 C C . THR A 1 69 ? 7.573 0.886 -7.386 1.00 97.44 69 THR A C 1
ATOM 555 O O . THR A 1 69 ? 7.509 0.085 -6.450 1.00 97.44 69 THR A O 1
ATOM 558 N N . ARG A 1 70 ? 7.031 2.101 -7.322 1.00 97.75 70 ARG A N 1
ATOM 559 C CA . ARG A 1 70 ? 6.183 2.548 -6.219 1.00 97.75 70 ARG A CA 1
ATOM 560 C C . ARG A 1 70 ? 4.722 2.244 -6.512 1.00 97.75 70 ARG A C 1
ATOM 562 O O . ARG A 1 70 ? 4.317 2.053 -7.661 1.00 97.75 70 ARG A O 1
ATOM 569 N N . TRP A 1 71 ? 3.944 2.184 -5.441 1.00 97.81 71 TRP A N 1
ATOM 570 C CA . TRP A 1 71 ? 2.583 1.676 -5.478 1.00 97.81 71 TRP A CA 1
ATOM 571 C C . TRP A 1 71 ? 1.642 2.590 -4.715 1.00 97.81 71 TRP A C 1
ATOM 573 O O . TRP A 1 71 ? 1.944 3.018 -3.599 1.00 97.81 71 TRP A O 1
ATOM 583 N N . ARG A 1 72 ? 0.483 2.861 -5.308 1.00 97.81 72 ARG A N 1
ATOM 584 C CA . ARG A 1 72 ? -0.629 3.568 -4.671 1.00 97.81 72 ARG A CA 1
ATOM 585 C C . ARG A 1 72 ? -1.775 2.592 -4.443 1.00 97.81 72 ARG A C 1
ATOM 587 O O . ARG A 1 72 ? -2.065 1.808 -5.337 1.00 97.81 72 ARG A O 1
ATOM 594 N N . VAL A 1 73 ? -2.414 2.594 -3.274 1.00 97.38 73 VAL A N 1
ATOM 595 C CA . VAL A 1 73 ? -3.608 1.755 -3.073 1.00 97.38 73 VAL A CA 1
ATOM 596 C C . VAL A 1 73 ? -4.759 2.336 -3.894 1.00 97.38 73 VAL A C 1
ATOM 598 O O . VAL A 1 73 ? -4.863 3.553 -4.024 1.00 97.38 73 VAL A O 1
ATOM 601 N N . THR A 1 74 ? -5.610 1.503 -4.492 1.00 96.12 74 THR A N 1
ATOM 602 C CA . THR A 1 74 ? -6.766 2.060 -5.215 1.00 96.12 74 THR A CA 1
ATOM 603 C C . THR A 1 74 ? -7.696 2.810 -4.249 1.00 96.12 74 THR A C 1
ATOM 605 O O . THR A 1 74 ? -7.835 2.369 -3.107 1.00 96.12 74 THR A O 1
ATOM 608 N N . PRO A 1 75 ? -8.363 3.904 -4.670 1.00 92.75 75 PRO A N 1
ATOM 609 C CA . PRO A 1 75 ? -9.259 4.655 -3.786 1.00 92.75 75 PRO A CA 1
ATOM 610 C C . PRO A 1 75 ? -10.343 3.784 -3.136 1.00 92.75 75 PRO A C 1
ATOM 612 O O . PRO A 1 75 ? -10.550 3.872 -1.932 1.00 92.75 75 PRO A O 1
ATOM 615 N N . ALA A 1 76 ? -10.950 2.877 -3.910 1.00 92.81 76 ALA A N 1
ATOM 616 C CA . ALA A 1 76 ? -11.958 1.942 -3.408 1.00 92.81 76 ALA A CA 1
ATOM 617 C C . ALA A 1 76 ? -11.409 1.024 -2.302 1.00 92.81 76 ALA A C 1
ATOM 619 O O . ALA A 1 76 ? -12.058 0.807 -1.286 1.00 92.81 76 ALA A O 1
ATOM 620 N N . ASP A 1 77 ? -10.187 0.516 -2.469 1.00 94.94 77 ASP A N 1
ATOM 621 C CA . ASP A 1 77 ? -9.588 -0.388 -1.487 1.00 94.94 77 ASP A CA 1
ATOM 622 C C . ASP A 1 77 ? -9.013 0.371 -0.273 1.00 94.94 77 ASP A C 1
ATOM 624 O O . ASP A 1 77 ? -8.894 -0.203 0.809 1.00 94.94 77 ASP A O 1
ATOM 628 N N . ALA A 1 78 ? -8.688 1.661 -0.419 1.00 93.19 78 ALA A N 1
ATOM 629 C CA . ALA A 1 78 ? -8.200 2.509 0.670 1.00 93.19 78 ALA A CA 1
ATOM 630 C C . ALA A 1 78 ? -9.249 2.698 1.779 1.00 93.19 78 ALA A C 1
ATOM 632 O O . ALA A 1 78 ? -8.905 2.718 2.962 1.00 93.1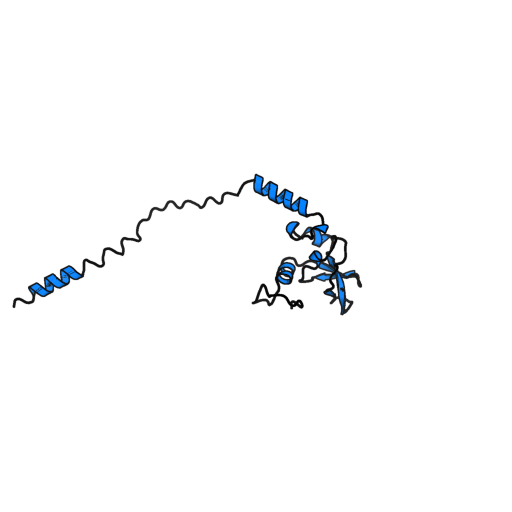9 78 ALA A O 1
ATOM 633 N N . GLU A 1 79 ? -10.527 2.799 1.406 1.00 90.06 79 GLU A N 1
ATOM 634 C CA . GLU A 1 79 ? -11.650 2.956 2.339 1.00 90.06 79 GLU A CA 1
ATOM 635 C C . GLU A 1 79 ? -11.848 1.725 3.233 1.00 90.06 79 GLU A C 1
ATOM 637 O O . GLU A 1 79 ? -12.291 1.845 4.377 1.00 90.06 79 GLU A O 1
ATOM 642 N N . HIS A 1 80 ? -11.458 0.545 2.745 1.00 90.38 80 HIS A N 1
ATOM 643 C CA . HIS A 1 80 ? -11.556 -0.717 3.477 1.00 90.38 80 HIS A CA 1
ATOM 644 C C . HIS A 1 80 ? -10.448 -0.918 4.516 1.00 90.38 80 HIS A C 1
ATOM 646 O O . HIS A 1 80 ? -10.517 -1.857 5.311 1.00 90.38 80 HIS A O 1
ATOM 652 N N . ILE A 1 81 ? -9.428 -0.056 4.535 1.00 92.56 81 ILE A N 1
ATOM 653 C CA . ILE A 1 81 ? -8.369 -0.112 5.540 1.00 92.56 81 ILE A CA 1
ATOM 654 C C . ILE A 1 81 ? -8.925 0.447 6.858 1.00 92.56 81 ILE A C 1
ATOM 656 O O . ILE A 1 81 ? -9.386 1.596 6.875 1.00 92.56 81 ILE A O 1
ATOM 660 N N . PRO A 1 82 ? -8.859 -0.316 7.969 1.00 92.25 82 PRO A N 1
ATOM 661 C CA . PRO A 1 82 ? -9.258 0.184 9.277 1.00 92.25 82 PRO A CA 1
ATOM 662 C C . PRO A 1 82 ? -8.492 1.466 9.651 1.00 92.25 82 PRO A C 1
ATOM 664 O O . PRO A 1 82 ? -7.272 1.523 9.443 1.00 92.25 82 PRO A O 1
ATOM 667 N N . PRO A 1 83 ? -9.165 2.493 10.199 1.00 90.69 83 PRO A N 1
ATOM 668 C CA . PRO A 1 83 ? -8.540 3.757 10.590 1.00 90.69 83 PRO A CA 1
ATOM 669 C C . PRO A 1 83 ? -7.280 3.614 11.462 1.00 90.69 83 PRO A C 1
ATOM 671 O O . PRO A 1 83 ? -6.313 4.344 11.265 1.00 90.69 83 PRO A O 1
ATOM 674 N N . GLU A 1 84 ? -7.245 2.642 12.375 1.00 90.06 84 GLU A N 1
ATOM 675 C CA . GLU A 1 84 ? -6.111 2.347 13.262 1.00 90.06 84 GLU A CA 1
ATOM 676 C C . GLU A 1 84 ? -4.888 1.750 12.549 1.00 90.06 84 GLU A C 1
ATOM 678 O O . GLU A 1 84 ? -3.780 1.766 13.084 1.00 90.06 84 GLU A O 1
ATOM 683 N N . LEU A 1 85 ? -5.077 1.219 11.338 1.00 92.75 85 LEU A N 1
ATOM 684 C CA . LEU A 1 85 ? -4.011 0.669 10.497 1.00 92.75 85 LEU A CA 1
ATOM 685 C C . LEU A 1 85 ? -3.534 1.657 9.425 1.00 92.75 85 LEU A C 1
ATOM 687 O O . LEU A 1 85 ? -2.597 1.341 8.679 1.00 92.75 85 LEU A O 1
ATOM 691 N N . CYS A 1 86 ? -4.179 2.822 9.327 1.00 93.38 86 CYS A N 1
ATOM 692 C CA . CYS A 1 86 ? -3.784 3.890 8.422 1.00 93.38 86 CYS A CA 1
ATOM 693 C C . CYS A 1 86 ? -2.560 4.640 8.983 1.00 93.38 86 CYS A C 1
ATOM 695 O O . CYS A 1 86 ? -2.467 4.848 10.195 1.00 93.38 86 CYS A O 1
ATOM 697 N N . PRO A 1 87 ? -1.622 5.088 8.129 1.00 93.00 87 PRO A N 1
ATOM 698 C CA . PRO A 1 87 ? -0.583 6.027 8.537 1.00 93.00 87 PRO A CA 1
ATOM 699 C C . PRO A 1 87 ? -1.177 7.259 9.224 1.00 93.00 87 PRO A C 1
ATOM 701 O O . PRO A 1 87 ? -2.218 7.766 8.809 1.00 93.00 87 PRO A O 1
ATOM 704 N N . GLY A 1 88 ? -0.492 7.786 10.244 1.00 89.50 88 GLY A N 1
ATOM 705 C CA . GLY A 1 88 ? -0.963 8.979 10.959 1.00 89.50 88 GLY A CA 1
ATOM 706 C C . GLY A 1 88 ? -1.177 10.187 10.037 1.00 89.50 88 GLY A C 1
ATOM 707 O O . GLY A 1 88 ? -2.112 10.959 10.240 1.00 89.50 88 GLY A O 1
ATOM 708 N N . SER A 1 89 ? -0.374 10.295 8.976 1.00 90.62 89 SER A N 1
ATOM 709 C CA . SER A 1 89 ? -0.471 11.329 7.940 1.00 90.62 89 SER A CA 1
ATOM 710 C C . SER A 1 89 ? -1.777 11.287 7.134 1.00 90.62 89 SER A C 1
ATOM 712 O O . SER A 1 89 ? -2.160 12.293 6.547 1.00 90.62 89 SER A O 1
ATOM 714 N N . TRP A 1 90 ? -2.522 10.176 7.154 1.00 92.19 90 TRP A N 1
ATOM 715 C CA . TRP A 1 90 ? -3.827 10.080 6.490 1.00 92.19 90 TRP A CA 1
ATOM 716 C C . TRP A 1 90 ? -4.943 10.802 7.254 1.00 92.19 90 TRP A C 1
ATOM 718 O O . TRP A 1 90 ? -6.050 10.920 6.739 1.00 92.19 90 TRP A O 1
ATOM 728 N N . GLY A 1 91 ? -4.698 11.247 8.492 1.00 84.06 91 GLY A N 1
ATOM 729 C CA . GLY A 1 91 ? -5.670 12.020 9.271 1.00 84.06 91 GLY A CA 1
ATOM 730 C C . GLY A 1 91 ? -6.867 11.223 9.805 1.00 84.06 91 GLY A C 1
ATOM 731 O O . GLY A 1 91 ? -7.716 11.794 10.480 1.00 84.06 91 GLY A O 1
ATOM 732 N N . ARG A 1 92 ? -6.920 9.902 9.590 1.00 83.81 92 ARG A N 1
ATOM 733 C CA . ARG A 1 92 ? -8.029 9.026 10.031 1.00 83.81 92 ARG A CA 1
ATOM 734 C C . ARG A 1 92 ? -7.967 8.617 11.506 1.00 83.81 92 ARG A C 1
ATOM 736 O O . ARG A 1 92 ? -8.860 7.956 12.026 1.00 83.81 92 ARG A O 1
ATOM 743 N N . HIS A 1 93 ? -6.926 9.037 12.220 1.00 76.31 93 HIS A N 1
ATOM 744 C CA . HIS A 1 93 ? -6.744 8.706 13.633 1.00 76.31 93 HIS A CA 1
ATOM 745 C C . HIS A 1 93 ? -7.837 9.313 14.534 1.00 76.31 93 HIS A C 1
ATOM 747 O O . HIS A 1 93 ? -8.235 8.714 15.531 1.00 76.31 93 HIS A O 1
ATOM 753 N N . SER A 1 94 ? -8.368 10.487 14.183 1.00 72.94 94 SER A N 1
ATOM 754 C CA . SER A 1 94 ? -9.481 11.119 14.904 1.00 72.94 94 SER A CA 1
ATOM 755 C C . SER A 1 94 ? -10.789 10.328 14.771 1.00 72.94 94 SER A C 1
ATOM 757 O O . SER A 1 94 ? -11.506 10.190 15.763 1.00 72.94 94 SER A O 1
ATOM 759 N N . GLU A 1 95 ? -11.066 9.759 13.592 1.00 76.25 95 GLU A N 1
ATOM 760 C CA . GLU A 1 95 ? -12.215 8.875 13.326 1.00 76.25 95 GLU A CA 1
ATOM 761 C C . GLU A 1 95 ? -12.157 7.617 14.206 1.00 76.25 95 GLU A C 1
ATOM 763 O O . GLU A 1 95 ? -13.147 7.229 14.835 1.00 76.25 95 GLU A O 1
ATOM 768 N N . TRP A 1 96 ? -10.966 7.018 14.317 1.00 74.12 96 TRP A N 1
ATOM 769 C CA . TRP A 1 96 ? -10.720 5.892 15.215 1.00 74.12 96 TRP A CA 1
ATOM 770 C C . TRP A 1 96 ? -10.980 6.260 16.679 1.00 74.12 96 TRP A C 1
ATOM 772 O O . TRP A 1 96 ? -11.769 5.599 17.355 1.00 74.12 96 TRP A O 1
ATOM 782 N N . LEU A 1 97 ? -10.369 7.345 17.171 1.00 76.69 97 LEU A N 1
ATOM 783 C CA . LEU A 1 97 ? -10.539 7.785 18.560 1.00 76.69 97 LEU A CA 1
ATOM 784 C C . LEU A 1 97 ? -12.002 8.113 18.887 1.00 76.69 97 LEU A C 1
ATOM 786 O O . LEU A 1 97 ? -12.450 7.842 20.000 1.00 76.69 97 LEU A O 1
ATOM 790 N N . ALA A 1 98 ? -12.756 8.679 17.941 1.00 75.38 98 ALA A N 1
ATOM 791 C CA . ALA A 1 98 ? -14.189 8.911 18.103 1.00 75.38 98 ALA A CA 1
ATOM 792 C C . ALA A 1 98 ? -14.960 7.590 18.259 1.00 75.38 98 ALA A C 1
ATOM 794 O O . ALA A 1 98 ? -15.760 7.457 19.185 1.00 75.38 98 ALA A O 1
ATOM 795 N N . THR A 1 99 ? -14.649 6.593 17.427 1.00 74.81 99 THR A N 1
ATOM 796 C CA . THR A 1 99 ? -15.254 5.253 17.490 1.00 74.81 99 THR A CA 1
ATOM 797 C C . THR A 1 99 ? -14.950 4.553 18.818 1.00 74.81 99 THR A C 1
ATOM 799 O O . THR A 1 99 ? -15.859 4.033 19.462 1.00 74.81 99 THR A O 1
ATOM 802 N N . VAL A 1 100 ? -13.698 4.597 19.290 1.00 75.31 100 VAL A N 1
ATOM 803 C CA . VAL A 1 100 ? -13.290 4.001 20.577 1.00 75.31 100 VAL A CA 1
ATOM 804 C C . VAL A 1 100 ? -13.988 4.679 21.758 1.00 75.31 100 VAL A C 1
ATOM 806 O O . VAL A 1 100 ? -14.432 4.002 22.689 1.00 75.31 100 VAL A O 1
ATOM 809 N N . ARG A 1 101 ? -14.121 6.013 21.734 1.00 78.38 101 ARG A N 1
ATOM 810 C CA . ARG A 1 101 ? -14.857 6.754 22.771 1.00 78.38 101 ARG A CA 1
ATOM 811 C C . ARG A 1 101 ? -16.324 6.354 22.794 1.00 78.38 101 ARG A C 1
ATOM 813 O O . ARG A 1 101 ? -16.849 6.126 23.877 1.00 78.38 101 ARG A O 1
ATOM 820 N N . GLU A 1 102 ? -16.966 6.243 21.637 1.00 76.06 102 GLU A N 1
ATOM 821 C CA . GLU A 1 102 ? -18.366 5.825 21.548 1.00 76.06 102 GLU A CA 1
ATOM 822 C C . GLU A 1 102 ? -18.563 4.394 22.068 1.00 76.06 102 GLU A C 1
ATOM 824 O O . GLU A 1 102 ? -19.406 4.163 22.931 1.00 76.06 102 GLU A O 1
ATOM 829 N N . GLN A 1 103 ? -17.704 3.452 21.667 1.00 75.88 103 GLN A N 1
ATOM 830 C CA . GLN A 1 103 ? -17.709 2.088 22.211 1.00 75.88 103 GLN A CA 1
ATOM 831 C C . GLN A 1 103 ? -17.504 2.062 23.733 1.00 75.88 103 GLN A C 1
ATOM 833 O O . GLN A 1 103 ? -18.150 1.288 24.433 1.00 75.88 103 GLN A O 1
ATOM 838 N N . SER A 1 104 ? -16.651 2.940 24.266 1.00 73.19 104 SER A N 1
ATOM 839 C CA . SER A 1 104 ? -16.425 3.056 25.712 1.00 73.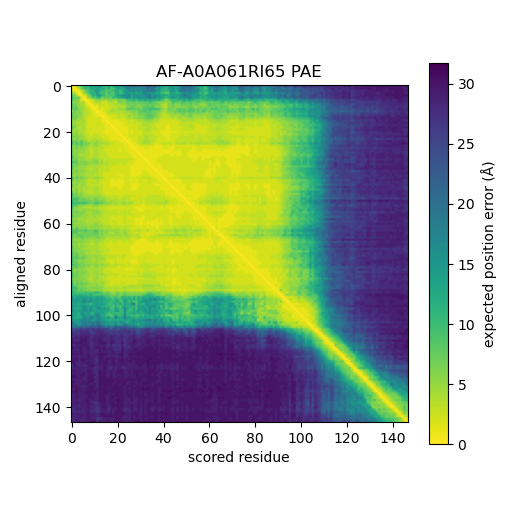19 104 SER A CA 1
ATOM 840 C C . SER A 1 104 ? -17.637 3.642 26.450 1.00 73.19 104 SER A C 1
ATOM 842 O O . SER A 1 104 ? -17.923 3.239 27.576 1.00 73.19 104 SER A O 1
ATOM 844 N N . ARG A 1 105 ? -18.379 4.570 25.824 1.00 76.69 105 ARG A N 1
ATOM 845 C CA . ARG A 1 105 ? -19.625 5.150 26.370 1.00 76.69 105 ARG A CA 1
ATOM 846 C C . ARG A 1 105 ? -20.763 4.139 26.415 1.00 76.69 105 ARG A C 1
ATOM 848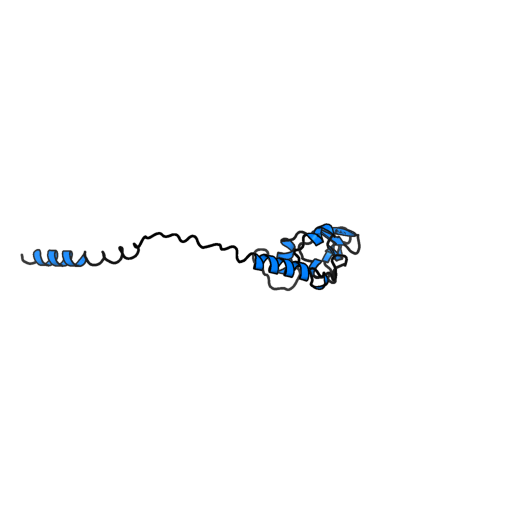 O O . ARG A 1 105 ? -21.590 4.204 27.319 1.00 76.69 105 ARG A O 1
ATOM 855 N N . GLN A 1 106 ? -20.773 3.190 25.486 1.00 74.56 106 GLN A N 1
ATOM 856 C CA . GLN A 1 106 ? -21.715 2.069 25.472 1.00 74.56 106 GLN A CA 1
ATOM 857 C C . GLN A 1 106 ? -21.410 1.022 26.564 1.00 74.56 106 GLN A C 1
ATOM 859 O O . GLN A 1 106 ? -22.166 0.064 26.728 1.00 74.56 106 GLN A O 1
ATOM 864 N N . GLY A 1 107 ? -20.350 1.246 27.355 1.00 55.94 107 GLY A N 1
ATOM 865 C CA . GLY A 1 107 ? -19.889 0.378 28.430 1.00 55.94 107 GLY A CA 1
ATOM 866 C C . GLY A 1 107 ? -19.248 -0.906 27.897 1.00 55.94 107 GLY A C 1
ATOM 867 O O . GLY A 1 107 ? -19.432 -1.269 26.733 1.00 55.94 107 GLY A O 1
ATOM 868 N N . PRO A 1 108 ? -18.495 -1.654 28.724 1.00 60.88 108 PRO A N 1
ATOM 869 C CA . PRO A 1 108 ? -18.214 -3.038 28.375 1.00 60.88 108 PRO A CA 1
ATOM 870 C C . PRO A 1 108 ? -19.567 -3.722 28.148 1.00 60.88 108 PRO A C 1
ATOM 872 O O . PRO A 1 108 ? -20.406 -3.711 29.052 1.00 60.88 108 PRO A O 1
ATOM 875 N N . ARG A 1 109 ? -19.799 -4.326 26.967 1.00 54.81 109 ARG A N 1
ATOM 876 C CA . ARG A 1 109 ? -20.843 -5.355 26.852 1.00 54.81 109 ARG A CA 1
ATOM 877 C C . ARG A 1 109 ? -20.504 -6.348 27.941 1.00 54.81 109 ARG A C 1
ATOM 879 O O . ARG A 1 109 ? -19.506 -7.059 27.843 1.00 54.81 109 ARG A O 1
ATOM 886 N N . SER A 1 110 ? -21.288 -6.330 29.005 1.00 53.41 110 SER A N 1
ATOM 887 C CA . SER A 1 110 ? -21.174 -7.284 30.077 1.00 53.41 110 SER A CA 1
ATOM 888 C C . SER A 1 110 ? -21.481 -8.639 29.454 1.00 53.41 110 SER A C 1
ATOM 890 O O . SER A 1 110 ? -22.623 -9.073 29.346 1.00 53.41 110 SER A O 1
ATOM 892 N N . VAL A 1 111 ? -20.434 -9.346 29.032 1.00 57.16 111 VAL A N 1
ATOM 893 C CA . VAL A 1 111 ? -20.446 -10.794 29.145 1.00 57.16 111 VAL A CA 1
ATOM 894 C C . VAL A 1 111 ? -20.400 -11.018 30.646 1.00 57.16 111 VAL A C 1
ATOM 896 O O . VAL A 1 111 ? -19.339 -11.197 31.235 1.00 57.16 111 VAL A O 1
ATOM 899 N N . LEU A 1 112 ? -21.562 -10.884 31.294 1.00 53.66 112 LEU A N 1
ATOM 900 C CA . LEU A 1 112 ? -21.744 -11.477 32.600 1.00 53.66 112 LEU A CA 1
ATOM 901 C C . LEU A 1 112 ? -21.374 -12.944 32.383 1.00 53.66 112 LEU A C 1
ATOM 903 O O . LEU A 1 112 ? -22.02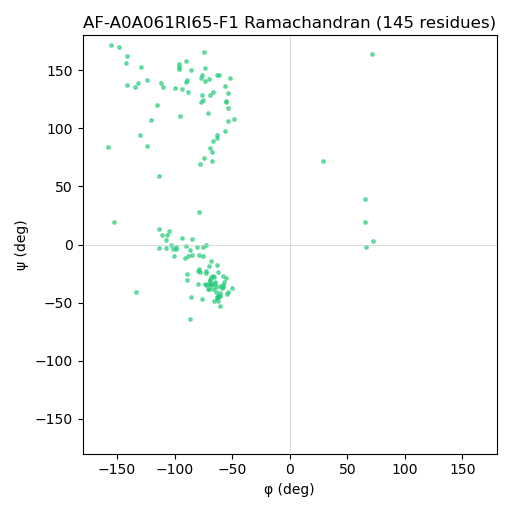1 -13.589 31.547 1.00 53.66 112 LEU A O 1
ATOM 907 N N . PRO A 1 113 ? -20.334 -13.482 33.042 1.00 45.81 113 PRO A N 1
ATOM 908 C CA . PRO A 1 113 ? -20.183 -14.917 33.059 1.00 45.81 113 PRO A CA 1
ATOM 909 C C . PRO A 1 113 ? -21.508 -15.433 33.606 1.00 45.81 113 PRO A C 1
ATOM 911 O O . PRO A 1 113 ? -21.962 -14.995 34.669 1.00 45.81 113 PRO A O 1
ATOM 914 N N . ARG A 1 114 ? -22.180 -16.285 32.826 1.00 46.94 114 ARG A N 1
ATOM 915 C CA . ARG A 1 114 ? -23.314 -17.062 33.311 1.00 46.94 114 ARG A CA 1
ATOM 916 C C . ARG A 1 114 ? -22.840 -17.672 34.627 1.00 46.94 114 ARG A C 1
ATOM 918 O O . ARG A 1 114 ? -21.967 -18.532 34.621 1.00 46.94 114 ARG A O 1
ATOM 925 N N . ARG A 1 115 ? -23.358 -17.174 35.754 1.00 50.84 115 ARG A N 1
ATOM 926 C CA . ARG A 1 115 ? -23.247 -17.857 37.039 1.00 50.84 115 ARG A CA 1
ATOM 927 C C . ARG A 1 115 ? -24.002 -19.162 36.850 1.00 50.84 115 ARG A C 1
ATOM 929 O O . ARG A 1 115 ? -25.218 -19.203 37.006 1.00 50.84 115 ARG A O 1
ATOM 936 N N . GLU A 1 116 ? -23.289 -20.205 36.451 1.00 44.72 116 GLU A N 1
ATOM 937 C CA . GLU A 1 116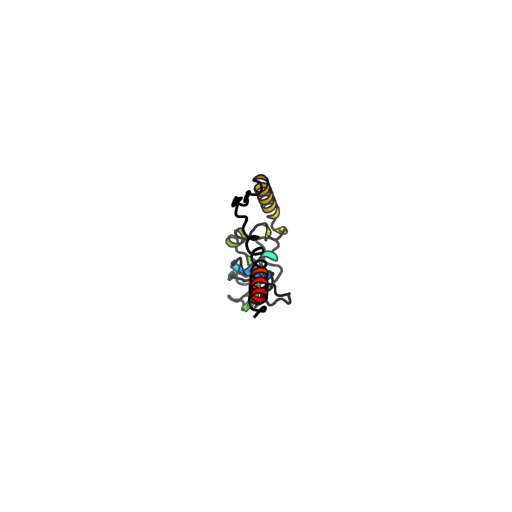 ? -23.738 -21.568 36.666 1.00 44.72 116 GLU A CA 1
ATOM 938 C C . GLU A 1 116 ? -23.709 -21.778 38.179 1.00 44.72 116 GLU A C 1
ATOM 940 O O . GLU A 1 116 ? -22.701 -22.130 38.784 1.00 44.72 116 GLU A O 1
ATOM 945 N N . ALA A 1 117 ? -24.831 -21.443 38.812 1.00 52.25 117 ALA A N 1
ATOM 946 C CA . ALA A 1 117 ? -25.172 -21.957 40.119 1.00 52.25 117 ALA A CA 1
ATOM 947 C C . ALA A 1 117 ? -25.485 -23.452 39.955 1.00 52.25 117 ALA A C 1
ATOM 949 O O . ALA A 1 117 ? -26.634 -23.846 39.811 1.00 52.25 117 ALA A O 1
ATOM 950 N N . ALA A 1 118 ? -24.437 -24.265 39.939 1.00 48.53 118 ALA A N 1
ATOM 951 C CA . ALA A 1 118 ? -24.468 -25.676 40.295 1.00 48.53 118 ALA A CA 1
ATOM 952 C C . ALA A 1 118 ? -23.308 -25.825 41.293 1.00 48.53 118 ALA A C 1
ATOM 954 O O . ALA A 1 118 ? -22.144 -25.763 40.924 1.00 48.53 118 ALA A O 1
ATOM 955 N N . SER A 1 119 ? -23.529 -25.742 42.607 1.00 56.34 119 SER A N 1
ATOM 956 C CA . SER A 1 119 ? -24.136 -26.822 43.388 1.00 56.34 119 SER A CA 1
ATOM 957 C C . SER A 1 119 ? -23.820 -28.170 42.760 1.00 56.34 119 SER A C 1
ATOM 959 O O . SER A 1 119 ? -24.685 -28.750 42.130 1.00 56.34 119 SER A O 1
ATOM 961 N N . ASP A 1 120 ? -22.568 -28.605 42.877 1.00 44.94 120 ASP A N 1
ATOM 962 C CA . ASP A 1 120 ? -22.274 -30.010 43.147 1.00 44.94 120 ASP A CA 1
ATOM 963 C C . ASP A 1 120 ? -20.881 -30.135 43.769 1.00 44.94 120 ASP A C 1
ATOM 965 O O . ASP A 1 120 ? -19.842 -30.371 43.153 1.00 44.94 120 ASP A O 1
ATOM 969 N N . SER A 1 121 ? -20.886 -29.934 45.080 1.00 55.66 121 SER A N 1
ATOM 970 C CA . SER A 1 121 ? -19.907 -30.475 46.004 1.00 55.66 121 SER A CA 1
ATOM 971 C C . SER A 1 121 ? -19.852 -32.003 45.875 1.00 55.66 121 SER A C 1
ATOM 973 O O . SER A 1 121 ? -20.657 -32.694 46.494 1.00 55.66 121 SER A O 1
ATOM 975 N N . SER A 1 122 ? -18.901 -32.552 45.113 1.00 55.38 122 SER A N 1
ATOM 976 C CA . SER A 1 122 ? -18.605 -33.996 45.182 1.00 55.38 122 SER A CA 1
ATOM 977 C C . SER A 1 122 ? -17.173 -34.418 44.818 1.00 55.38 122 SER A C 1
ATOM 979 O O . SER A 1 122 ? -16.932 -35.598 44.597 1.00 55.38 122 SER A O 1
ATOM 981 N N . TRP A 1 123 ? -16.172 -33.528 44.834 1.00 45.69 123 TRP A N 1
ATOM 982 C CA . TRP A 1 123 ? -14.781 -33.949 44.573 1.00 45.69 123 TRP A CA 1
ATOM 983 C C . TRP A 1 123 ? -13.972 -34.366 45.819 1.00 45.69 123 TRP A C 1
ATOM 985 O O . TRP A 1 123 ? -12.851 -34.842 45.678 1.00 45.69 123 TRP A O 1
ATOM 995 N N . TRP A 1 124 ? -14.535 -34.298 47.035 1.00 50.25 124 TRP A N 1
ATOM 996 C CA . TRP A 1 124 ? -13.898 -34.861 48.244 1.00 50.25 124 TRP A CA 1
ATOM 997 C C . TRP A 1 124 ? -14.456 -36.231 48.678 1.00 50.25 124 TRP A C 1
ATOM 999 O O . TRP A 1 124 ? -13.840 -36.917 49.494 1.00 50.25 124 TRP A O 1
ATOM 1009 N N . ALA A 1 125 ? -15.562 -36.709 48.093 1.00 47.50 125 ALA A N 1
ATOM 1010 C CA . ALA A 1 125 ? -16.161 -37.999 48.464 1.00 47.50 125 ALA A CA 1
ATOM 1011 C C . ALA A 1 125 ? -15.399 -39.236 47.929 1.00 47.50 125 ALA A C 1
ATOM 1013 O O . ALA A 1 125 ? -15.755 -40.366 48.262 1.00 47.50 125 ALA A O 1
ATOM 1014 N N . ALA A 1 126 ? -14.322 -39.043 47.158 1.00 47.22 126 ALA A N 1
ATOM 1015 C CA . ALA A 1 126 ? -13.426 -40.115 46.713 1.00 47.22 126 ALA A CA 1
ATOM 1016 C C . ALA A 1 126 ? -12.141 -40.254 47.560 1.00 47.22 126 ALA A C 1
ATOM 1018 O O . ALA A 1 126 ? -11.368 -41.178 47.331 1.00 47.22 126 ALA A O 1
ATOM 1019 N N . ALA A 1 127 ? -11.919 -39.398 48.568 1.00 48.97 127 ALA A N 1
ATOM 1020 C CA . ALA A 1 127 ? -10.723 -39.459 49.422 1.00 48.97 127 ALA A CA 1
ATOM 1021 C C . ALA A 1 127 ? -10.958 -40.111 50.803 1.00 48.97 127 ALA A C 1
ATOM 1023 O O . ALA A 1 127 ? -10.005 -40.329 51.545 1.00 48.97 127 ALA A O 1
ATOM 1024 N N . ALA A 1 128 ? -12.198 -40.484 51.148 1.00 50.34 128 ALA A N 1
ATOM 1025 C CA . ALA A 1 128 ? -12.547 -41.039 52.466 1.00 50.34 128 ALA A CA 1
ATOM 1026 C C . ALA A 1 128 ? -12.999 -42.516 52.456 1.00 50.34 128 ALA A C 1
ATOM 1028 O O . ALA A 1 128 ? -13.514 -43.006 53.456 1.00 50.34 128 ALA A O 1
ATOM 1029 N N . LYS A 1 129 ? -12.795 -43.259 51.356 1.00 47.31 129 LYS A N 1
ATOM 1030 C CA . LYS A 1 129 ? -13.052 -44.719 51.302 1.00 47.31 129 LYS A CA 1
ATOM 1031 C C . LYS A 1 129 ? -11.793 -45.588 51.187 1.00 47.31 129 LYS A C 1
ATOM 1033 O O . LYS A 1 129 ? -11.902 -46.800 51.048 1.00 47.31 129 LYS A O 1
ATOM 1038 N N . GLY A 1 130 ? -10.606 -44.993 51.316 1.00 45.84 130 GLY A N 1
ATOM 1039 C CA . GLY A 1 130 ? -9.330 -45.721 51.341 1.00 45.84 130 GLY A CA 1
ATOM 1040 C C . GLY A 1 130 ? -8.911 -46.264 52.715 1.00 45.84 130 GLY A C 1
ATOM 1041 O O . GLY A 1 130 ? -7.960 -47.033 52.783 1.00 45.84 130 GLY A O 1
ATOM 1042 N N . LEU A 1 131 ? -9.599 -45.902 53.808 1.00 48.94 131 LEU A N 1
ATOM 1043 C CA . LEU A 1 131 ? -9.169 -46.232 55.180 1.00 48.94 131 LEU A CA 1
ATOM 1044 C C . LEU A 1 131 ? -10.007 -47.325 55.873 1.00 48.94 131 LEU A C 1
ATOM 1046 O O . LEU A 1 131 ? -9.766 -47.635 57.034 1.00 48.94 131 LEU A O 1
ATOM 1050 N N . GLN A 1 132 ? -10.974 -47.941 55.184 1.00 47.78 132 GLN A N 1
ATOM 1051 C CA . GLN A 1 132 ? -11.885 -48.920 55.807 1.00 47.78 132 GLN A CA 1
ATOM 1052 C C . GLN A 1 132 ? -11.631 -50.380 55.397 1.00 47.78 132 GLN A C 1
ATOM 1054 O O . GLN A 1 132 ? -12.252 -51.285 55.945 1.00 47.78 132 GLN A O 1
ATOM 1059 N N . ILE A 1 133 ? -10.681 -50.631 54.488 1.00 47.16 133 ILE A N 1
ATOM 1060 C CA . ILE A 1 133 ? -10.318 -51.992 54.053 1.00 47.16 133 ILE A CA 1
ATOM 1061 C C . ILE A 1 133 ? -9.202 -52.595 54.934 1.00 47.16 133 ILE A C 1
ATOM 1063 O O . ILE A 1 133 ? -9.159 -53.808 55.123 1.00 47.16 133 ILE A O 1
ATOM 1067 N N . CYS A 1 134 ? -8.361 -51.779 55.579 1.00 47.75 134 CYS A N 1
ATOM 1068 C CA . CYS A 1 134 ? -7.248 -52.291 56.392 1.00 47.75 134 CYS A CA 1
ATOM 1069 C C . CYS A 1 134 ? -7.656 -52.809 57.786 1.00 47.75 134 CYS A C 1
ATOM 1071 O O . CYS A 1 134 ? -6.964 -53.658 58.339 1.00 47.75 134 CYS A O 1
ATOM 1073 N N . VAL A 1 135 ? -8.780 -52.355 58.357 1.00 52.09 135 VAL A N 1
ATOM 1074 C CA . VAL A 1 135 ? -9.201 -52.783 59.710 1.00 52.09 135 VAL A CA 1
ATOM 1075 C C . VAL A 1 135 ? -9.868 -54.165 59.697 1.00 52.09 135 VAL A C 1
ATOM 1077 O O . VAL A 1 135 ? -9.662 -54.952 60.616 1.00 52.09 135 VAL A O 1
ATOM 1080 N N . VAL A 1 136 ? -10.598 -54.520 58.635 1.00 53.66 136 VAL A N 1
ATOM 1081 C CA . VAL A 1 136 ? -11.268 -55.833 58.544 1.00 53.66 136 VAL A CA 1
ATOM 1082 C C . VAL A 1 136 ? -10.264 -56.964 58.275 1.00 53.66 136 VAL A C 1
ATOM 1084 O O . VAL A 1 136 ? -10.413 -58.054 58.823 1.00 53.66 136 VAL A O 1
ATOM 1087 N N . ALA A 1 137 ? -9.191 -56.703 57.519 1.00 52.69 137 ALA A N 1
ATOM 1088 C CA . ALA A 1 137 ? -8.146 -57.697 57.262 1.00 52.69 137 ALA A CA 1
ATOM 1089 C C . ALA A 1 137 ? -7.339 -58.068 58.524 1.00 52.69 137 ALA A C 1
ATOM 1091 O O . ALA A 1 137 ? -6.970 -59.228 58.696 1.00 52.69 137 ALA A O 1
ATOM 1092 N N . LEU A 1 138 ? -7.117 -57.116 59.440 1.00 52.09 138 LEU A N 1
ATOM 1093 C CA . LEU A 1 138 ? -6.418 -57.376 60.705 1.00 52.09 138 LEU A CA 1
ATOM 1094 C C . LEU A 1 138 ? -7.273 -58.181 61.699 1.00 52.09 138 LEU A C 1
ATOM 1096 O O . LEU A 1 138 ? -6.741 -59.044 62.389 1.00 52.09 138 LEU A O 1
ATOM 1100 N N . ILE A 1 139 ? -8.596 -57.977 61.729 1.00 55.50 139 ILE A N 1
ATOM 1101 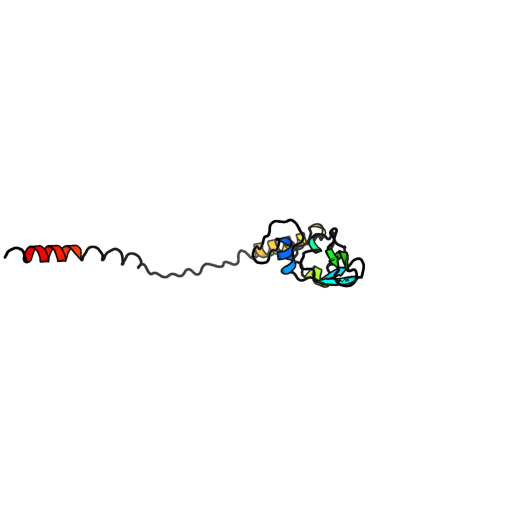C CA . ILE A 1 139 ? -9.499 -58.728 62.623 1.00 55.50 139 ILE A CA 1
ATOM 1102 C C . ILE A 1 139 ? -9.654 -60.191 62.170 1.00 55.50 139 ILE A C 1
ATOM 1104 O O . ILE A 1 139 ? -9.663 -61.095 63.004 1.00 55.50 139 ILE A O 1
ATOM 1108 N N . VAL A 1 1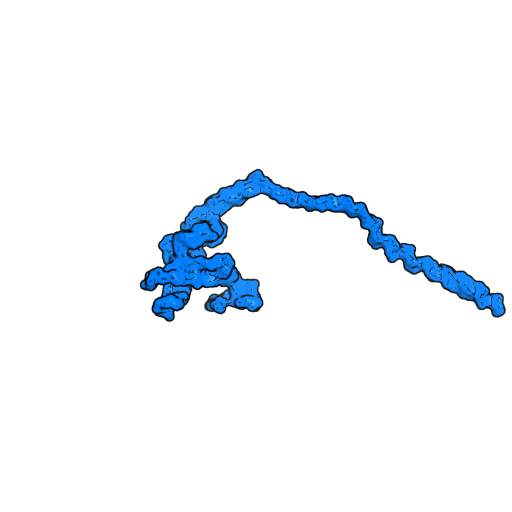40 ? -9.712 -60.453 60.858 1.00 57.44 140 VAL A N 1
ATOM 1109 C CA . VAL A 1 140 ? -9.809 -61.828 60.328 1.00 57.44 140 VAL A CA 1
ATOM 1110 C C . VAL A 1 140 ? -8.495 -62.603 60.507 1.00 57.44 140 VAL A C 1
ATOM 1112 O O . VAL A 1 140 ? -8.530 -63.793 60.812 1.00 57.44 140 VAL A O 1
ATOM 1115 N N . ALA A 1 141 ? -7.336 -61.940 60.415 1.00 56.28 141 ALA A N 1
ATOM 1116 C CA . ALA A 1 141 ? -6.040 -62.582 60.649 1.00 56.28 141 ALA A CA 1
ATOM 1117 C C . ALA A 1 141 ? -5.809 -62.974 62.124 1.00 56.28 141 ALA A C 1
ATOM 1119 O O . ALA A 1 141 ? -5.160 -63.981 62.392 1.00 56.28 141 ALA A O 1
ATOM 1120 N N . SER A 1 142 ? -6.369 -62.235 63.089 1.00 56.78 142 SER A N 1
ATOM 1121 C CA . SER A 1 142 ? -6.254 -62.580 64.517 1.00 56.78 142 SER A CA 1
ATOM 1122 C C . SER A 1 142 ? -7.206 -63.694 64.973 1.00 56.78 142 SER A C 1
ATOM 1124 O O . SER A 1 142 ? -6.927 -64.341 65.978 1.00 56.78 142 SER A O 1
ATOM 1126 N N . LEU A 1 143 ? -8.296 -63.956 64.242 1.00 57.66 143 LEU A N 1
ATOM 1127 C CA . LEU A 1 143 ? -9.275 -65.005 64.575 1.00 57.66 143 LEU A CA 1
ATOM 1128 C C . LEU A 1 143 ? -8.978 -66.371 63.929 1.00 57.66 143 LEU A C 1
ATOM 1130 O O . LEU A 1 143 ? -9.563 -67.368 64.336 1.00 57.66 143 LEU A O 1
ATOM 1134 N N . LEU A 1 144 ? -8.050 -66.439 62.970 1.00 57.66 144 LEU A N 1
ATOM 1135 C CA . LEU A 1 144 ? -7.602 -67.690 62.334 1.00 57.66 144 LEU A CA 1
ATOM 1136 C C . LEU A 1 144 ? -6.234 -68.189 62.843 1.00 57.66 144 LEU A C 1
ATOM 1138 O O . LEU A 1 144 ? -5.763 -69.228 62.393 1.00 57.66 144 LEU A O 1
ATOM 1142 N N . GLY A 1 145 ? -5.602 -67.468 63.779 1.00 55.25 145 GLY A N 1
ATOM 1143 C CA . GLY A 1 145 ? -4.288 -67.797 64.355 1.00 55.25 145 GLY A CA 1
ATOM 1144 C C . GLY A 1 145 ? -4.304 -68.340 65.792 1.00 55.25 145 GLY A C 1
ATOM 1145 O O . GLY A 1 145 ? -3.238 -68.465 66.386 1.00 55.25 145 GLY A O 1
ATOM 1146 N N . GLN A 1 146 ? -5.477 -68.634 66.366 1.00 55.47 146 GLN A N 1
ATOM 1147 C CA . GLN A 1 146 ? -5.612 -69.393 67.622 1.00 55.47 146 GLN A CA 1
ATOM 1148 C C . GLN A 1 146 ? -6.282 -70.750 67.367 1.00 55.47 146 GLN A C 1
ATOM 1150 O O . GLN A 1 146 ? -7.357 -71.042 67.893 1.00 55.47 146 GLN A O 1
ATOM 1155 N N . GLY A 1 147 ? -5.640 -71.547 66.516 1.00 47.59 147 GLY A N 1
ATOM 1156 C CA . GLY A 1 147 ? -5.839 -72.989 66.398 1.00 47.59 147 GLY A CA 1
ATOM 1157 C C . GLY A 1 147 ? -4.530 -73.695 66.702 1.00 47.59 147 GLY A C 1
ATOM 1158 O O . GLY A 1 147 ? -3.490 -73.180 66.231 1.00 47.59 147 GLY A O 1
#

Mean predicted aligned error: 14.93 Å